Protein AF-A0A528C6L6-F1 (afdb_monomer_lite)

Radius of gyration: 13.74 Å; chains: 1; bounding box: 29×24×36 Å

Structure (mmCIF, N/CA/C/O backbone):
data_AF-A0A528C6L6-F1
#
_entry.id   AF-A0A528C6L6-F1
#
loop_
_atom_site.group_PDB
_atom_site.id
_atom_site.type_symbol
_atom_site.label_atom_id
_atom_site.label_alt_id
_atom_site.label_comp_id
_atom_site.label_asym_id
_at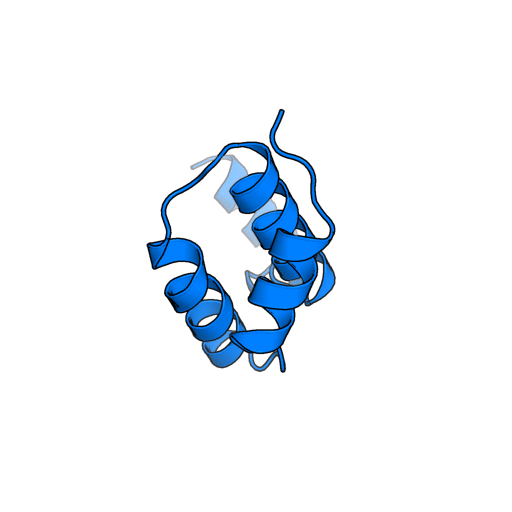om_site.label_entity_id
_atom_site.label_seq_id
_atom_site.pdbx_PDB_ins_code
_atom_site.Cartn_x
_atom_site.Cartn_y
_atom_site.Cartn_z
_atom_site.occupancy
_atom_site.B_iso_or_equiv
_atom_site.auth_seq_id
_atom_site.auth_comp_id
_atom_site.auth_asym_id
_atom_site.auth_atom_id
_atom_site.pdbx_PDB_model_num
ATOM 1 N N . G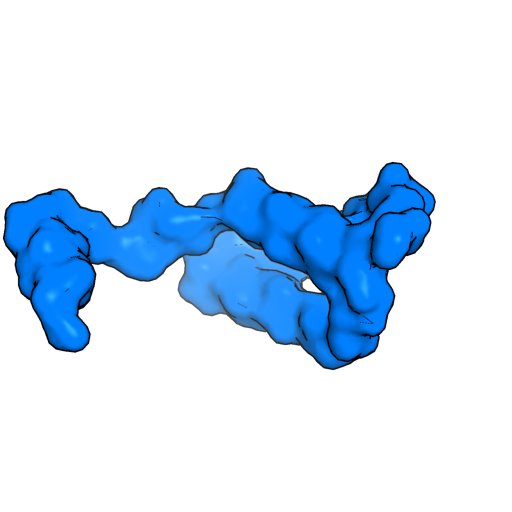LY A 1 1 ? -2.134 5.091 19.754 1.00 86.25 1 GLY A N 1
ATOM 2 C CA . GLY A 1 1 ? -3.312 4.321 20.203 1.00 86.25 1 GLY A CA 1
ATOM 3 C C . GLY A 1 1 ? -4.613 5.005 19.836 1.00 86.25 1 GLY A C 1
ATOM 4 O O . GLY A 1 1 ? -5.506 4.339 19.339 1.00 86.25 1 GLY A O 1
ATOM 5 N N . GLU A 1 2 ? -4.705 6.321 20.033 1.00 96.50 2 GLU A N 1
ATOM 6 C CA . GLU A 1 2 ? -5.923 7.126 19.829 1.00 96.50 2 GLU A CA 1
ATOM 7 C C . GLU A 1 2 ? -6.640 6.845 18.502 1.00 96.50 2 GLU A C 1
ATOM 9 O O . GLU A 1 2 ? -7.822 6.515 18.511 1.00 96.50 2 GLU A O 1
ATOM 14 N N . LYS A 1 3 ? -5.915 6.823 17.371 1.00 96.62 3 LYS A N 1
ATOM 15 C CA . LYS A 1 3 ? -6.542 6.545 16.070 1.00 96.62 3 LYS A CA 1
ATOM 16 C C . LYS A 1 3 ? -7.184 5.158 15.978 1.00 96.62 3 LYS A C 1
ATOM 18 O O . LYS A 1 3 ? -8.226 5.011 15.353 1.00 96.62 3 LYS A O 1
ATOM 23 N N . ILE A 1 4 ? -6.59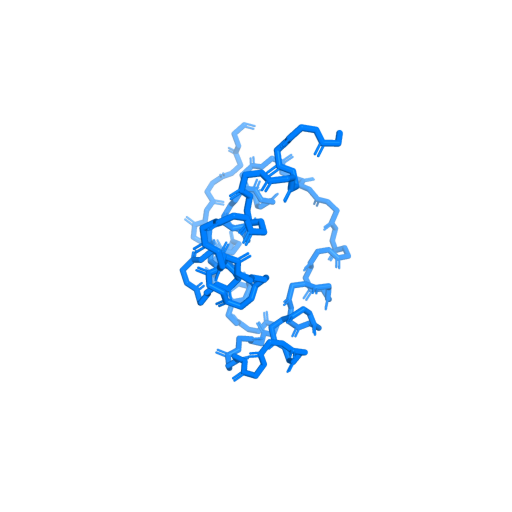9 4.146 16.619 1.00 96.69 4 ILE A N 1
ATOM 24 C CA . ILE A 1 4 ? -7.174 2.794 16.647 1.00 96.69 4 ILE A CA 1
ATOM 25 C C . ILE A 1 4 ? -8.498 2.792 17.418 1.00 96.69 4 ILE A C 1
ATOM 27 O O . ILE A 1 4 ? -9.436 2.132 16.982 1.00 96.69 4 ILE A O 1
ATOM 31 N N . MET A 1 5 ? -8.613 3.572 18.500 1.00 98.00 5 MET A N 1
ATOM 32 C CA . MET A 1 5 ? -9.871 3.699 19.246 1.00 98.00 5 MET A CA 1
ATOM 33 C C . MET A 1 5 ? -10.982 4.287 18.370 1.00 98.00 5 MET A C 1
ATOM 35 O O . MET A 1 5 ? -12.104 3.787 18.392 1.00 98.00 5 MET A O 1
ATOM 39 N N . GLU A 1 6 ? -10.665 5.287 17.543 1.00 97.88 6 GLU A N 1
ATOM 40 C CA . GLU A 1 6 ? -11.613 5.846 16.570 1.00 97.88 6 GLU A CA 1
ATOM 41 C C . GLU A 1 6 ? -12.015 4.836 15.489 1.00 97.88 6 GLU A C 1
ATOM 43 O O . GLU A 1 6 ? -13.188 4.759 15.130 1.00 97.88 6 GLU A O 1
ATOM 48 N N . LEU A 1 7 ? -11.066 4.061 14.951 1.00 98.12 7 LEU A N 1
ATOM 49 C CA . LEU A 1 7 ? -11.369 3.045 13.936 1.00 98.12 7 LEU A CA 1
ATOM 50 C C . LEU A 1 7 ? -12.272 1.946 14.508 1.00 98.12 7 LEU A C 1
ATOM 52 O O . LEU A 1 7 ? -13.215 1.532 13.839 1.00 98.12 7 LEU A O 1
ATOM 56 N N . ILE A 1 8 ? -12.039 1.535 15.760 1.00 97.75 8 ILE A N 1
ATOM 57 C CA . ILE A 1 8 ? -12.902 0.588 16.477 1.00 97.75 8 ILE A CA 1
ATOM 58 C C . ILE A 1 8 ? -14.298 1.185 16.682 1.00 97.75 8 ILE A C 1
ATOM 60 O O . ILE A 1 8 ? -15.283 0.528 16.351 1.00 97.75 8 ILE A O 1
ATOM 64 N N . ALA A 1 9 ? -14.394 2.425 17.175 1.00 98.06 9 ALA A N 1
ATOM 65 C CA . ALA A 1 9 ? -15.675 3.097 17.403 1.00 98.06 9 ALA A CA 1
ATOM 66 C C . ALA A 1 9 ? -16.504 3.238 16.114 1.00 98.06 9 ALA A C 1
ATOM 68 O O . ALA A 1 9 ? -17.725 3.108 16.151 1.00 98.06 9 ALA A O 1
ATOM 69 N N . ASN A 1 10 ? -15.840 3.445 14.973 1.00 98.12 10 ASN A N 1
ATOM 70 C CA . ASN A 1 10 ? -16.476 3.546 13.658 1.00 98.12 10 ASN A CA 1
ATOM 71 C C . ASN A 1 10 ? -16.588 2.198 12.914 1.00 98.12 10 ASN A C 1
ATOM 73 O O . ASN A 1 10 ? -17.040 2.178 11.772 1.00 98.12 10 ASN A O 1
ATOM 77 N N . ASN A 1 11 ? -16.173 1.079 13.527 1.00 97.88 11 ASN A N 1
ATOM 78 C CA . ASN A 1 11 ? -16.113 -0.256 12.913 1.00 97.88 11 ASN A CA 1
ATOM 79 C C . ASN A 1 11 ? -15.403 -0.271 11.539 1.00 97.88 11 ASN A C 1
ATOM 81 O O . ASN A 1 11 ? -15.797 -1.004 10.636 1.00 97.88 11 ASN A O 1
ATOM 85 N N . ILE A 1 12 ? -14.341 0.525 11.394 1.00 98.19 12 ILE A N 1
ATOM 86 C CA . ILE A 1 12 ? -13.485 0.534 10.203 1.00 98.19 12 ILE A CA 1
ATOM 87 C C . ILE A 1 12 ? -12.430 -0.562 10.362 1.00 98.19 12 ILE A C 1
ATOM 89 O O . ILE A 1 12 ? -11.624 -0.553 11.295 1.00 98.19 12 ILE A O 1
ATOM 93 N N . ARG A 1 13 ? -12.428 -1.515 9.436 1.00 97.31 13 ARG A N 1
ATOM 94 C CA . ARG A 1 13 ? -11.577 -2.707 9.419 1.00 97.31 13 ARG A CA 1
ATOM 95 C C . ARG A 1 13 ? -10.465 -2.559 8.380 1.00 97.31 13 ARG A C 1
ATOM 97 O O . ARG A 1 13 ? -10.611 -1.802 7.423 1.00 97.31 13 ARG A O 1
ATOM 104 N N . PRO A 1 14 ? -9.368 -3.334 8.480 1.00 97.19 14 PRO A N 1
ATOM 105 C CA . PRO A 1 14 ? -8.296 -3.297 7.484 1.00 97.19 14 PRO A CA 1
ATOM 106 C C . PRO A 1 14 ? -8.782 -3.481 6.042 1.00 97.19 14 PRO A C 1
ATOM 108 O O . PRO A 1 14 ? -8.300 -2.792 5.153 1.00 97.19 14 PRO A O 1
ATOM 111 N N . ARG A 1 15 ? -9.777 -4.346 5.809 1.00 96.44 15 ARG A N 1
ATOM 112 C CA . ARG A 1 15 ? -10.357 -4.584 4.473 1.00 96.44 15 ARG A CA 1
ATOM 113 C C . ARG A 1 15 ? -11.204 -3.425 3.940 1.00 96.44 15 ARG A C 1
ATOM 115 O O . ARG A 1 15 ? -11.411 -3.352 2.736 1.00 96.44 15 ARG A O 1
ATOM 122 N N . ASP A 1 16 ? -11.634 -2.504 4.800 1.00 97.19 16 ASP A N 1
ATOM 123 C CA . ASP A 1 16 ? -12.317 -1.279 4.367 1.00 97.19 16 ASP A CA 1
ATOM 124 C C . ASP A 1 16 ? -11.312 -0.247 3.822 1.00 97.19 16 ASP A C 1
ATOM 126 O O . ASP A 1 16 ? -11.677 0.653 3.070 1.00 97.19 16 ASP A O 1
ATOM 130 N N . ILE A 1 17 ? -10.030 -0.388 4.184 1.00 97.81 17 ILE A N 1
ATOM 131 C CA . ILE A 1 17 ? -8.936 0.506 3.780 1.00 97.81 17 ILE A CA 1
ATOM 132 C C . ILE A 1 17 ? -8.114 -0.122 2.647 1.00 97.81 17 ILE A C 1
ATOM 134 O O . ILE A 1 17 ? -7.824 0.531 1.643 1.00 97.81 17 ILE A O 1
ATOM 138 N N . VAL A 1 18 ? -7.743 -1.396 2.794 1.00 98.06 18 VAL A N 1
ATOM 139 C CA . VAL A 1 18 ? -6.998 -2.176 1.800 1.00 98.06 18 VAL A CA 1
ATOM 140 C C . VAL A 1 18 ? -7.961 -2.579 0.691 1.00 98.06 18 VAL A C 1
ATOM 142 O O . VAL A 1 18 ? -8.539 -3.659 0.700 1.00 98.06 18 VAL A O 1
ATOM 145 N N . THR A 1 19 ? -8.144 -1.667 -0.255 1.00 98.38 19 THR A N 1
ATOM 146 C CA . THR A 1 19 ? -8.908 -1.863 -1.490 1.00 98.38 19 THR A CA 1
ATOM 147 C C . THR A 1 19 ? -7.960 -2.022 -2.677 1.00 98.38 19 THR A C 1
ATOM 149 O O . THR A 1 19 ? -6.781 -1.671 -2.586 1.00 98.38 19 THR A O 1
ATOM 152 N N . LEU A 1 20 ? -8.474 -2.475 -3.828 1.00 98.19 20 LEU A N 1
ATOM 153 C CA . LEU A 1 20 ? -7.693 -2.491 -5.072 1.00 98.19 20 LEU A CA 1
ATOM 154 C C . LEU A 1 20 ? -7.093 -1.106 -5.353 1.00 98.19 20 LEU A C 1
ATOM 156 O O . LEU A 1 20 ? -5.907 -0.989 -5.640 1.00 98.19 20 LEU A O 1
ATOM 160 N N . LYS A 1 21 ? -7.882 -0.042 -5.158 1.00 98.38 21 LYS A N 1
ATOM 161 C CA . LYS A 1 21 ? -7.412 1.326 -5.374 1.00 98.38 21 LYS A CA 1
ATOM 162 C C . LYS A 1 21 ? -6.291 1.728 -4.413 1.00 98.38 21 LYS A C 1
ATOM 164 O O . LYS A 1 21 ? -5.351 2.404 -4.821 1.00 98.38 21 LYS A O 1
ATOM 169 N N . ALA A 1 22 ? -6.368 1.310 -3.150 1.00 98.50 22 ALA A N 1
ATOM 170 C CA . ALA A 1 22 ? -5.309 1.569 -2.178 1.00 98.50 22 ALA A CA 1
ATOM 171 C C . ALA A 1 22 ? -3.997 0.860 -2.559 1.00 98.50 22 ALA A C 1
ATOM 173 O O . ALA A 1 22 ? -2.929 1.457 -2.439 1.00 98.50 22 ALA A O 1
ATOM 174 N N . LEU A 1 23 ? -4.076 -0.371 -3.073 1.00 98.56 23 LEU A N 1
ATOM 175 C CA . LEU A 1 23 ? -2.917 -1.126 -3.561 1.00 98.56 23 LEU A CA 1
ATOM 176 C C . LEU A 1 23 ? -2.301 -0.489 -4.816 1.00 98.56 23 LEU A C 1
ATOM 178 O O . LEU A 1 23 ? -1.081 -0.351 -4.891 1.00 98.56 23 LEU A O 1
ATOM 182 N N . GLU A 1 24 ? -3.124 -0.021 -5.760 1.00 98.44 24 GLU A N 1
ATOM 183 C CA . GLU A 1 24 ? -2.645 0.734 -6.925 1.00 98.44 24 GLU A CA 1
ATOM 184 C C . GLU A 1 24 ? -1.931 2.027 -6.514 1.00 98.44 24 GLU A C 1
ATOM 186 O O . GLU A 1 24 ? -0.869 2.364 -7.046 1.00 98.44 24 GLU A O 1
ATOM 191 N N . ASN A 1 25 ? -2.505 2.754 -5.551 1.00 98.38 25 ASN A N 1
ATOM 192 C CA . ASN A 1 25 ? -1.905 3.969 -5.013 1.00 98.38 25 ASN A CA 1
ATOM 193 C C . ASN A 1 25 ? -0.563 3.655 -4.334 1.00 98.38 25 ASN A C 1
ATOM 195 O O . ASN A 1 25 ? 0.413 4.366 -4.561 1.00 98.38 25 ASN A O 1
ATOM 199 N N . ALA A 1 26 ? -0.486 2.569 -3.559 1.00 98.25 26 ALA A N 1
ATOM 200 C CA . ALA A 1 26 ? 0.755 2.132 -2.926 1.00 98.25 26 ALA A CA 1
ATOM 201 C C . ALA A 1 26 ? 1.836 1.790 -3.965 1.00 98.25 26 ALA A C 1
ATOM 203 O O . ALA A 1 26 ? 2.957 2.279 -3.853 1.00 98.25 26 ALA A O 1
ATOM 204 N N . ALA A 1 27 ? 1.497 1.026 -5.010 1.00 98.19 27 ALA A N 1
ATOM 205 C CA . ALA A 1 27 ? 2.423 0.719 -6.102 1.00 98.19 27 ALA A CA 1
ATOM 206 C C . ALA A 1 27 ? 2.911 1.991 -6.821 1.00 98.19 27 ALA A C 1
ATOM 208 O O . ALA A 1 27 ? 4.095 2.119 -7.121 1.00 98.19 27 ALA A O 1
ATOM 209 N N . THR A 1 28 ? 2.020 2.962 -7.034 1.00 98.25 28 THR A N 1
ATOM 210 C CA . THR A 1 28 ? 2.364 4.254 -7.650 1.00 98.25 28 THR A CA 1
ATOM 211 C C . THR A 1 28 ? 3.383 5.011 -6.793 1.00 98.25 28 THR A C 1
ATOM 213 O O . THR A 1 28 ? 4.420 5.433 -7.292 1.00 98.25 28 THR A O 1
ATOM 216 N N . VAL A 1 29 ? 3.140 5.138 -5.486 1.00 98.00 29 VAL A N 1
ATOM 217 C CA . VAL A 1 29 ? 4.053 5.849 -4.572 1.00 98.00 29 VAL A CA 1
ATOM 218 C C . VAL A 1 29 ? 5.408 5.150 -4.473 1.00 98.00 29 VAL A C 1
ATOM 220 O O . VAL A 1 29 ? 6.445 5.812 -4.493 1.00 98.00 29 VAL A O 1
ATOM 223 N N . VAL A 1 30 ? 5.421 3.817 -4.408 1.00 97.88 30 VAL A N 1
ATOM 224 C CA . VAL A 1 30 ? 6.668 3.041 -4.402 1.00 97.88 30 VAL A CA 1
ATOM 225 C C . VAL A 1 30 ? 7.469 3.306 -5.673 1.00 97.88 30 VAL A C 1
ATOM 227 O O . VAL A 1 30 ? 8.656 3.595 -5.578 1.00 97.88 30 VAL A O 1
ATOM 230 N N . SER A 1 31 ? 6.831 3.262 -6.845 1.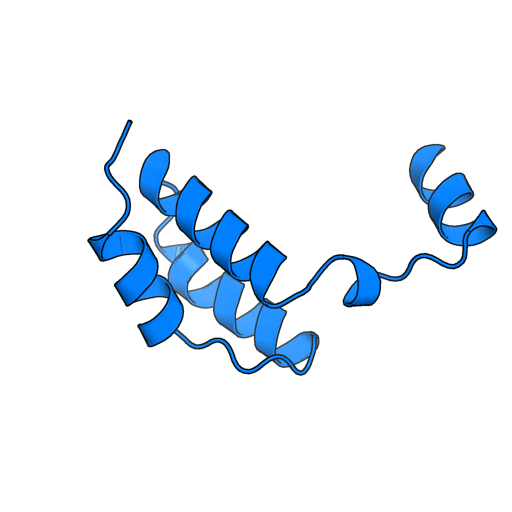00 97.62 31 SER A N 1
ATOM 231 C CA . SER A 1 31 ? 7.516 3.531 -8.112 1.00 97.62 31 SER A CA 1
ATOM 232 C C . SER A 1 31 ? 8.060 4.955 -8.175 1.00 97.62 31 SER A C 1
ATOM 234 O O . SER A 1 31 ? 9.227 5.159 -8.498 1.00 97.62 31 SER A O 1
ATOM 236 N N . ALA A 1 32 ? 7.229 5.936 -7.812 1.00 98.06 32 ALA A N 1
ATOM 237 C CA . ALA A 1 32 ? 7.586 7.347 -7.882 1.00 98.06 32 ALA A CA 1
ATOM 238 C C . ALA A 1 32 ? 8.782 7.696 -6.988 1.00 98.06 32 ALA A C 1
ATOM 240 O O . ALA A 1 32 ? 9.597 8.528 -7.359 1.00 98.06 32 ALA A O 1
ATOM 241 N N . THR A 1 33 ? 8.901 7.043 -5.831 1.00 97.50 33 THR A N 1
ATOM 242 C CA . THR A 1 33 ? 9.970 7.300 -4.854 1.00 97.50 33 THR A CA 1
ATOM 243 C C . THR A 1 33 ? 11.192 6.391 -5.014 1.00 97.50 33 THR A C 1
ATOM 245 O O . THR A 1 33 ? 12.132 6.498 -4.231 1.00 97.50 33 THR A O 1
ATOM 248 N N . GLY A 1 34 ? 11.194 5.469 -5.987 1.00 94.69 34 GLY A N 1
ATOM 249 C CA . GLY A 1 34 ? 12.236 4.440 -6.123 1.00 94.69 34 GLY A CA 1
ATOM 250 C C . GLY A 1 34 ? 12.320 3.517 -4.909 1.00 94.69 34 GLY A C 1
ATOM 251 O O . GLY A 1 34 ? 13.408 3.146 -4.467 1.00 94.69 34 GLY A O 1
ATOM 252 N N . GLY A 1 35 ? 11.165 3.179 -4.339 1.00 94.44 35 GLY A N 1
ATOM 253 C CA . GLY A 1 35 ? 11.056 2.302 -3.185 1.00 94.44 35 GLY A CA 1
ATOM 254 C C . GLY A 1 35 ? 11.623 0.900 -3.432 1.00 94.44 35 GLY A C 1
ATOM 255 O O . GLY A 1 35 ? 11.927 0.491 -4.552 1.00 94.44 35 GLY A O 1
ATOM 256 N N . SER A 1 36 ? 11.759 0.134 -2.348 1.00 97.00 36 SER A N 1
ATOM 257 C CA . SER A 1 36 ? 12.342 -1.210 -2.389 1.00 97.00 36 SER A CA 1
ATOM 258 C C . SER A 1 36 ? 11.647 -2.120 -3.406 1.00 97.00 36 SER A C 1
ATOM 260 O O . SER A 1 36 ? 10.420 -2.234 -3.418 1.00 97.00 36 SER A O 1
ATOM 262 N N . THR A 1 37 ? 12.437 -2.870 -4.175 1.00 94.94 37 THR A N 1
ATOM 263 C CA . THR A 1 37 ? 11.941 -3.903 -5.098 1.00 94.94 37 THR A CA 1
ATOM 264 C C . THR A 1 37 ? 11.108 -4.980 -4.396 1.00 94.94 37 THR A C 1
ATOM 266 O O . THR A 1 37 ? 10.220 -5.561 -5.016 1.00 94.94 37 THR A O 1
ATOM 269 N N . ASN A 1 38 ? 11.297 -5.193 -3.087 1.00 97.25 38 ASN A N 1
ATOM 270 C CA . ASN A 1 38 ? 10.484 -6.120 -2.290 1.00 97.25 38 ASN A CA 1
ATOM 271 C C . ASN A 1 38 ? 9.001 -5.722 -2.236 1.00 97.25 38 ASN A C 1
ATOM 273 O O . ASN A 1 38 ? 8.144 -6.578 -2.015 1.00 97.25 38 ASN A O 1
ATOM 277 N N . ALA A 1 39 ? 8.665 -4.453 -2.481 1.00 97.00 39 ALA A N 1
ATOM 278 C CA . ALA A 1 39 ? 7.276 -4.019 -2.595 1.00 97.00 39 ALA A CA 1
ATOM 279 C C . ALA A 1 39 ? 6.533 -4.729 -3.741 1.00 97.00 39 ALA A C 1
ATOM 281 O O . ALA A 1 39 ? 5.335 -4.978 -3.619 1.00 97.00 39 ALA A O 1
ATOM 282 N N . ALA A 1 40 ? 7.241 -5.137 -4.802 1.00 95.44 40 ALA A N 1
ATOM 283 C CA . ALA A 1 40 ? 6.663 -5.926 -5.887 1.00 95.44 40 ALA A CA 1
ATOM 284 C C . ALA A 1 40 ? 6.190 -7.317 -5.430 1.00 95.44 40 ALA A C 1
ATOM 286 O O . ALA A 1 40 ? 5.282 -7.879 -6.032 1.00 95.44 40 ALA A O 1
ATOM 287 N N . LEU A 1 41 ? 6.751 -7.849 -4.338 1.00 97.38 41 LEU A N 1
ATOM 288 C CA . LEU A 1 41 ? 6.335 -9.118 -3.734 1.00 97.38 41 LEU A CA 1
ATOM 289 C C . LEU A 1 41 ? 5.302 -8.912 -2.620 1.00 97.38 41 LEU A C 1
ATOM 291 O O . LEU A 1 41 ? 4.332 -9.661 -2.517 1.00 97.38 41 LEU A O 1
ATOM 295 N N . HIS A 1 42 ? 5.492 -7.890 -1.783 1.00 98.31 42 HIS A N 1
ATOM 296 C CA . HIS A 1 42 ? 4.629 -7.667 -0.626 1.00 98.31 42 HIS A CA 1
ATOM 297 C C . HIS A 1 42 ? 3.249 -7.115 -0.992 1.00 98.31 42 HIS A C 1
ATOM 299 O O . HIS A 1 42 ? 2.277 -7.502 -0.347 1.00 98.31 42 HIS A O 1
ATOM 305 N N . LEU A 1 43 ? 3.118 -6.266 -2.019 1.00 98.25 43 LEU A N 1
ATOM 306 C CA . LEU A 1 43 ? 1.804 -5.737 -2.407 1.00 98.25 43 LEU A CA 1
ATOM 307 C C . LEU A 1 43 ? 0.850 -6.841 -2.907 1.00 98.25 43 LEU A C 1
ATOM 309 O O . LEU A 1 43 ? -0.277 -6.888 -2.409 1.00 98.25 43 LEU A O 1
ATOM 313 N N . PRO A 1 44 ? 1.268 -7.781 -3.782 1.00 98.25 44 PRO A N 1
ATOM 314 C CA . PRO A 1 44 ? 0.440 -8.937 -4.130 1.00 98.25 44 PRO A CA 1
ATOM 315 C C . PRO A 1 44 ? 0.140 -9.858 -2.942 1.00 98.25 44 PRO A C 1
ATOM 317 O O . PRO A 1 44 ? -0.969 -10.374 -2.833 1.00 98.25 44 PRO A O 1
ATOM 320 N N . ALA A 1 45 ? 1.091 -10.049 -2.019 1.00 98.50 45 ALA A N 1
ATOM 321 C CA . ALA A 1 45 ? 0.865 -10.866 -0.824 1.00 98.50 45 ALA A CA 1
ATOM 322 C C . ALA A 1 45 ? -0.207 -10.258 0.101 1.00 98.50 45 ALA A C 1
ATOM 324 O O . ALA A 1 45 ? -1.100 -10.964 0.568 1.00 98.50 45 ALA A O 1
ATOM 325 N N . ILE A 1 46 ? -0.165 -8.939 0.317 1.00 98.44 46 ILE A N 1
ATOM 326 C CA . ILE A 1 46 ? -1.193 -8.205 1.072 1.00 98.44 46 ILE A CA 1
ATOM 327 C C . ILE A 1 46 ? -2.545 -8.292 0.357 1.00 98.44 46 ILE A C 1
ATOM 329 O O . ILE A 1 46 ? -3.572 -8.507 1.001 1.00 98.44 46 ILE A O 1
ATOM 333 N N . ALA A 1 47 ? -2.556 -8.150 -0.970 1.00 98.19 47 ALA A N 1
ATOM 334 C CA . ALA A 1 47 ? -3.772 -8.274 -1.761 1.00 98.19 47 ALA A CA 1
ATOM 335 C C . ALA A 1 47 ? -4.403 -9.664 -1.630 1.00 98.19 47 ALA A C 1
ATOM 337 O O . ALA A 1 47 ? -5.609 -9.768 -1.410 1.00 98.19 47 ALA A O 1
ATOM 338 N N . HIS A 1 48 ? -3.586 -10.718 -1.690 1.00 98.06 48 HIS A N 1
ATOM 339 C CA . HIS A 1 48 ? -4.029 -12.095 -1.508 1.00 98.06 48 HIS A CA 1
ATOM 340 C C . HIS A 1 48 ? -4.707 -12.305 -0.145 1.00 98.06 48 HIS A C 1
ATOM 342 O O . HIS A 1 48 ? -5.819 -12.826 -0.097 1.00 98.06 48 HIS A O 1
ATOM 348 N N . GLU A 1 49 ? -4.106 -11.814 0.943 1.00 98.06 49 GLU A N 1
ATOM 349 C CA . GLU A 1 49 ? -4.681 -11.882 2.300 1.00 98.06 49 GLU A CA 1
ATOM 350 C C . GLU A 1 49 ? -5.994 -11.079 2.434 1.00 98.06 49 GLU A C 1
ATOM 352 O O . GLU A 1 49 ? -6.929 -11.442 3.162 1.00 98.06 49 GLU A O 1
ATOM 357 N N . ALA A 1 50 ? -6.104 -9.981 1.683 1.00 97.25 50 ALA A N 1
ATOM 358 C CA . ALA A 1 50 ? -7.324 -9.189 1.585 1.00 97.25 50 ALA A CA 1
ATOM 359 C C . ALA A 1 50 ? -8.390 -9.810 0.656 1.00 97.25 50 ALA A C 1
ATOM 361 O O . ALA A 1 50 ? -9.512 -9.304 0.615 1.00 97.25 50 ALA A O 1
ATOM 362 N N . GLY A 1 51 ? -8.082 -10.898 -0.062 1.00 97.25 51 GLY A N 1
ATOM 363 C CA . GLY A 1 51 ? -8.973 -11.514 -1.052 1.00 97.25 51 GLY A CA 1
ATOM 364 C C . GLY A 1 51 ? -9.120 -10.700 -2.344 1.00 97.25 51 GLY A C 1
ATOM 365 O O . GLY A 1 51 ? -10.122 -10.825 -3.045 1.00 97.25 51 GLY A O 1
ATOM 366 N N . ILE A 1 52 ? -8.145 -9.843 -2.653 1.00 98.25 52 ILE A N 1
ATOM 367 C CA . ILE A 1 52 ? -8.142 -8.943 -3.808 1.00 98.25 52 ILE A CA 1
ATOM 368 C C . ILE A 1 52 ? -7.251 -9.527 -4.902 1.00 98.25 52 ILE A C 1
ATOM 370 O O . ILE A 1 52 ? -6.093 -9.870 -4.669 1.00 98.25 52 ILE A O 1
ATOM 374 N N . LYS A 1 53 ? -7.779 -9.600 -6.129 1.00 98.12 53 LYS A N 1
ATOM 375 C CA . LYS A 1 53 ? -6.989 -9.966 -7.307 1.00 98.12 53 LYS A CA 1
ATOM 376 C C . LYS A 1 53 ? -6.105 -8.785 -7.711 1.00 98.12 53 LYS A C 1
ATOM 378 O O . LYS A 1 53 ? -6.576 -7.859 -8.362 1.00 98.12 53 LYS A O 1
ATOM 383 N N . PHE A 1 54 ? -4.851 -8.835 -7.290 1.00 98.19 54 PHE A N 1
ATOM 384 C CA . PHE A 1 54 ? -3.809 -7.882 -7.645 1.00 98.19 54 PHE A CA 1
ATOM 385 C C . PHE A 1 54 ? -2.474 -8.624 -7.595 1.00 98.19 54 PHE A C 1
ATOM 387 O O . PHE A 1 54 ? -2.054 -9.075 -6.528 1.00 98.19 54 PHE A O 1
ATOM 394 N N . ASP A 1 55 ? -1.864 -8.838 -8.755 1.00 97.88 55 ASP A N 1
ATOM 395 C CA . ASP A 1 55 ? -0.684 -9.683 -8.908 1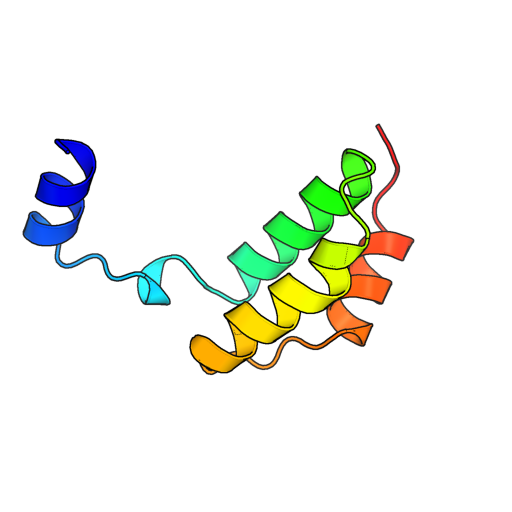.00 97.88 55 ASP A CA 1
ATOM 396 C C . ASP A 1 55 ? 0.582 -8.884 -9.256 1.00 97.88 55 ASP A C 1
ATOM 398 O O . ASP A 1 55 ? 0.596 -7.653 -9.323 1.00 97.88 55 ASP A O 1
ATOM 402 N N . LEU A 1 56 ? 1.696 -9.593 -9.442 1.00 97.62 56 LEU A N 1
ATOM 403 C CA . LEU A 1 56 ? 2.976 -8.975 -9.781 1.00 97.62 56 LEU A CA 1
ATOM 404 C C . LEU A 1 56 ? 2.921 -8.195 -11.109 1.00 97.62 56 LEU A C 1
ATOM 406 O O . LEU A 1 56 ? 3.609 -7.185 -11.252 1.00 97.62 56 LEU A O 1
ATOM 410 N N . PHE A 1 57 ? 2.109 -8.633 -12.076 1.00 97.94 57 PHE A N 1
ATOM 411 C CA . PHE A 1 57 ? 1.975 -7.953 -13.363 1.00 97.94 57 PHE A CA 1
ATOM 412 C C . PHE A 1 57 ? 1.170 -6.661 -13.231 1.00 97.94 57 PHE A C 1
ATOM 414 O O . PHE A 1 57 ? 1.476 -5.690 -13.923 1.00 97.94 57 PHE A O 1
ATOM 421 N N . ASP A 1 58 ? 0.187 -6.609 -12.329 1.00 98.00 58 ASP A N 1
ATOM 422 C CA . ASP A 1 58 ? -0.480 -5.356 -11.965 1.00 98.00 58 ASP A CA 1
ATOM 423 C C . ASP A 1 58 ? 0.520 -4.331 -11.415 1.00 98.00 58 ASP A C 1
ATOM 425 O O . ASP A 1 58 ? 0.537 -3.181 -11.862 1.00 98.00 58 ASP A O 1
ATOM 429 N N . VAL A 1 59 ? 1.398 -4.757 -10.499 1.00 97.75 59 VAL A N 1
ATOM 430 C CA . VAL A 1 59 ? 2.445 -3.888 -9.941 1.00 97.75 59 VAL A CA 1
ATOM 431 C C . VAL A 1 59 ? 3.406 -3.416 -11.030 1.00 97.75 59 VAL A C 1
ATOM 433 O O . VAL A 1 59 ? 3.659 -2.217 -11.138 1.00 97.75 59 VAL A O 1
ATOM 436 N N . ALA A 1 60 ? 3.899 -4.329 -11.872 1.00 97.31 60 ALA A N 1
ATOM 437 C CA . ALA A 1 60 ? 4.832 -4.004 -12.948 1.00 97.31 60 ALA A CA 1
ATOM 438 C C . ALA A 1 60 ? 4.249 -2.976 -13.934 1.00 97.31 60 ALA A C 1
ATOM 440 O O . ALA A 1 60 ? 4.921 -2.000 -14.263 1.00 97.31 60 ALA A O 1
ATOM 441 N N . ARG A 1 61 ? 2.975 -3.128 -14.328 1.00 98.00 61 ARG A N 1
ATOM 442 C CA . ARG A 1 61 ? 2.274 -2.146 -15.177 1.00 98.00 61 ARG A CA 1
ATOM 443 C C . ARG A 1 61 ? 2.201 -0.762 -14.536 1.00 98.00 61 ARG A C 1
ATOM 445 O O . ARG A 1 61 ? 2.261 0.251 -15.230 1.00 98.00 61 ARG A O 1
ATOM 452 N N . ILE A 1 62 ? 2.014 -0.697 -13.218 1.00 97.75 62 ILE A N 1
ATOM 453 C CA . ILE A 1 62 ? 1.968 0.579 -12.499 1.00 97.75 62 ILE A CA 1
ATOM 454 C C . ILE A 1 62 ? 3.358 1.200 -12.407 1.00 97.75 62 ILE A C 1
ATOM 456 O O . ILE A 1 62 ? 3.476 2.414 -12.555 1.00 97.75 62 ILE A O 1
ATOM 460 N N . PHE A 1 63 ? 4.396 0.393 -12.200 1.00 96.62 63 PHE A N 1
ATOM 461 C CA . PHE A 1 63 ? 5.765 0.893 -12.159 1.00 96.62 63 PHE A CA 1
ATOM 462 C C . PHE A 1 63 ? 6.177 1.478 -13.511 1.00 96.62 63 PHE A C 1
ATOM 464 O O . PHE A 1 63 ? 6.678 2.593 -13.572 1.00 96.62 63 PHE A O 1
ATOM 471 N N . GLU A 1 64 ? 5.866 0.778 -14.604 1.00 96.94 64 GLU A N 1
ATOM 472 C CA . GLU A 1 64 ? 6.180 1.218 -15.967 1.00 96.94 64 GLU A CA 1
ATOM 473 C C . GLU A 1 64 ? 5.550 2.577 -16.319 1.00 96.94 64 GLU A C 1
ATOM 475 O O . GLU A 1 64 ? 6.194 3.416 -16.946 1.00 96.94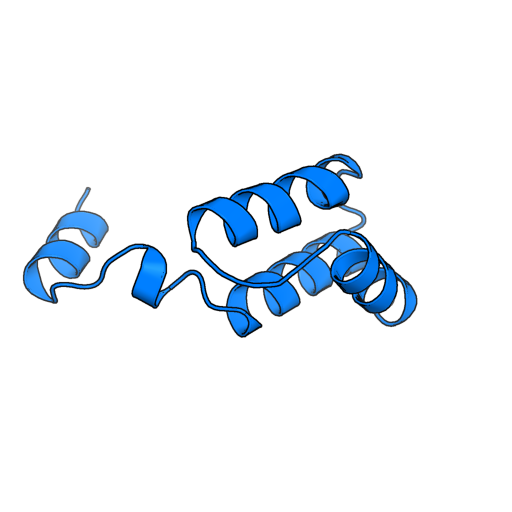 64 GLU A O 1
ATOM 480 N N . LYS A 1 65 ? 4.305 2.829 -15.892 1.00 97.00 65 LYS A N 1
ATOM 481 C CA . LYS A 1 65 ? 3.603 4.092 -16.188 1.00 97.00 65 LYS A CA 1
ATOM 482 C C . LYS A 1 65 ? 3.925 5.238 -15.223 1.00 97.00 65 LYS A C 1
ATOM 484 O O . LYS A 1 65 ? 3.502 6.365 -15.483 1.00 97.00 65 LYS A O 1
ATOM 489 N N . THR A 1 66 ? 4.566 4.964 -14.084 1.00 97.69 66 THR A N 1
ATOM 490 C CA . THR A 1 66 ? 4.757 5.961 -13.021 1.00 97.69 66 THR A CA 1
ATOM 491 C C . THR A 1 66 ? 6.180 6.513 -13.064 1.00 97.69 66 THR A C 1
ATOM 493 O O . THR A 1 66 ? 7.117 5.771 -12.768 1.00 97.69 66 THR A O 1
ATOM 496 N N . PRO A 1 67 ? 6.366 7.806 -13.389 1.00 95.44 67 PRO A N 1
ATOM 497 C CA . PRO A 1 67 ? 7.691 8.403 -13.441 1.00 95.44 67 PRO A CA 1
ATOM 498 C C . PRO A 1 67 ? 8.319 8.461 -12.048 1.00 95.44 67 PRO A C 1
ATOM 500 O O . PRO A 1 67 ? 7.630 8.680 -11.052 1.00 95.44 67 PRO A O 1
ATOM 503 N N . TYR A 1 68 ? 9.638 8.303 -12.008 1.00 92.06 68 TYR A N 1
ATOM 504 C CA . TYR A 1 68 ? 10.441 8.581 -10.824 1.00 92.06 68 TYR A CA 1
ATOM 505 C C . TYR A 1 68 ? 10.510 10.098 -10.588 1.00 92.06 68 TYR A C 1
ATOM 507 O O . TYR A 1 68 ? 10.681 10.853 -11.553 1.00 92.06 68 TYR A O 1
ATOM 515 N N . ILE A 1 69 ? 10.349 10.530 -9.335 1.00 90.56 69 ILE A N 1
ATOM 516 C CA . ILE A 1 69 ? 10.304 11.941 -8.915 1.00 90.56 69 ILE A CA 1
ATOM 517 C C . ILE A 1 69 ? 11.497 12.260 -8.016 1.00 90.56 69 ILE A C 1
ATOM 519 O O . ILE A 1 69 ? 11.807 11.439 -7.125 1.00 90.56 69 ILE A O 1
#

Foldseek 3Di:
DVVVVVCVVVVPDPLNQPDPVNLLVVLLVCLQAVHDPCNLVVSVVVCVVSVHPAHSVNSVVSNVPHHHD

Secondary structure (DSSP, 8-state):
-HHHHHHHHTT--HHHH--HHHHHHHHHHHHHTT--TTHHHHHHHHHHHTT----HHHHHHHHHHS---

Sequence (69 aa):
GEKIMELIANNIRPRDIVTLKALENAATVVSATGGSTNAALHLPAIAHEAGIKFDLFDVARIFEKTPYI

pLDDT: mean 97.22, std 1.92, range [86.25, 98.56]